Protein AF-A0A1I4YZV3-F1 (afdb_monomer_lite)

Secondary structure (DSSP, 8-state):
---------------------------EETTEE--EEE-TTPEEEEETTEEEEHHHHHHH-HHHHHHHHHHSTTEEE-HHHHHHHHHHHHHHHHHHT--TTS--SHHHHHHHHHHHHHHHHHHHHH--HHHHHHHHHH--HHHHTTS-HHHHHHHHHHHHS----HHHHHHHHHHHHGGG-

Radius of gyration: 25.48 Å; chains: 1; bounding box: 103×26×54 Å

Structure (mmCIF, N/CA/C/O backbone):
data_AF-A0A1I4YZV3-F1
#
_entry.id   AF-A0A1I4YZV3-F1
#
loop_
_atom_site.group_PDB
_atom_site.id
_atom_site.type_symbol
_atom_site.label_atom_id
_atom_site.label_alt_id
_atom_site.label_comp_id
_atom_site.label_asym_id
_atom_site.label_entity_id
_atom_site.label_seq_id
_atom_site.pdbx_PDB_ins_code
_atom_site.Cartn_x
_atom_site.Cartn_y
_atom_site.Cartn_z
_atom_site.occupancy
_atom_site.B_iso_or_equiv
_atom_site.auth_seq_id
_atom_site.auth_comp_id
_atom_site.auth_asym_id
_atom_site.auth_atom_id
_atom_site.pdbx_PDB_model_num
ATOM 1 N N . MET A 1 1 ? -80.796 -0.945 -24.823 1.00 41.72 1 MET A N 1
ATOM 2 C CA . MET A 1 1 ? -79.713 -1.832 -24.345 1.00 41.72 1 MET A CA 1
ATOM 3 C C . MET A 1 1 ? -78.841 -2.231 -25.525 1.00 41.72 1 MET A C 1
ATOM 5 O O . MET A 1 1 ? -79.261 -3.051 -26.330 1.00 41.72 1 MET A O 1
ATOM 9 N N . ARG A 1 2 ? -77.669 -1.603 -25.668 1.00 38.25 2 ARG A N 1
ATOM 10 C CA . ARG A 1 2 ? -76.592 -2.013 -26.578 1.00 38.25 2 ARG A CA 1
ATOM 11 C C . ARG A 1 2 ? -75.260 -1.728 -25.892 1.00 38.25 2 ARG A C 1
ATOM 13 O O . ARG A 1 2 ? -75.078 -0.666 -25.307 1.00 38.25 2 ARG A O 1
ATOM 20 N N . SER A 1 3 ? -74.413 -2.745 -25.939 1.00 39.12 3 SER A N 1
ATOM 21 C CA . SER A 1 3 ? -73.045 -2.804 -25.446 1.00 39.12 3 SER A CA 1
ATOM 22 C C . SER A 1 3 ? -72.165 -1.750 -26.130 1.00 39.12 3 SER A C 1
ATOM 24 O O . SER A 1 3 ? -72.250 -1.560 -27.342 1.00 39.12 3 SER A O 1
ATOM 26 N N . ILE A 1 4 ? -71.309 -1.098 -25.341 1.00 44.06 4 ILE A N 1
ATOM 27 C CA . ILE A 1 4 ? -70.075 -0.476 -25.820 1.00 44.06 4 ILE A CA 1
ATOM 28 C C . ILE A 1 4 ? -68.954 -1.135 -25.020 1.00 44.06 4 ILE A C 1
ATOM 30 O O . ILE A 1 4 ? -68.781 -0.873 -23.830 1.00 44.06 4 ILE A O 1
ATOM 34 N N . PHE A 1 5 ? -68.249 -2.049 -25.681 1.00 44.97 5 PHE A N 1
ATOM 35 C CA . PHE A 1 5 ? -67.014 -2.653 -25.204 1.00 44.97 5 PHE A CA 1
ATOM 36 C C . PHE A 1 5 ? -65.970 -1.556 -24.987 1.00 44.97 5 PHE A C 1
ATOM 38 O O . PHE A 1 5 ? -65.541 -0.900 -25.935 1.00 44.97 5 PHE A O 1
ATOM 45 N N . ARG A 1 6 ? -65.541 -1.374 -23.739 1.00 41.75 6 ARG A N 1
ATOM 46 C CA . ARG A 1 6 ? -64.281 -0.704 -23.426 1.00 41.75 6 ARG A CA 1
ATOM 47 C C . ARG A 1 6 ? -63.270 -1.813 -23.168 1.00 41.75 6 ARG A C 1
ATOM 49 O O . ARG A 1 6 ? -63.362 -2.503 -22.159 1.00 41.75 6 ARG A O 1
ATOM 56 N N . GLU A 1 7 ? -62.360 -2.026 -24.112 1.00 44.34 7 GLU A N 1
ATOM 57 C CA . GLU A 1 7 ? -61.186 -2.865 -23.886 1.00 44.34 7 GLU A CA 1
ATOM 58 C C . GLU A 1 7 ? -60.365 -2.248 -22.751 1.00 44.34 7 GLU A C 1
ATOM 60 O O . GLU A 1 7 ? -59.701 -1.222 -22.913 1.00 44.34 7 GLU A O 1
ATOM 65 N N . GLU A 1 8 ? -60.421 -2.865 -21.575 1.00 45.75 8 GLU A N 1
ATOM 66 C CA . GLU A 1 8 ? -59.442 -2.606 -20.534 1.00 45.75 8 GLU A CA 1
ATOM 67 C C . GLU A 1 8 ? -58.111 -3.191 -21.004 1.00 45.75 8 GLU A C 1
ATOM 69 O O . GLU A 1 8 ? -57.888 -4.404 -20.992 1.00 45.75 8 GLU A O 1
ATOM 74 N N . LYS A 1 9 ? -57.215 -2.308 -21.459 1.00 43.66 9 LYS A N 1
ATOM 75 C CA . LYS A 1 9 ? -55.802 -2.631 -21.653 1.00 43.66 9 LYS A CA 1
ATOM 76 C C . LYS A 1 9 ? -55.297 -3.312 -20.382 1.00 43.66 9 LYS A C 1
ATOM 78 O O . LYS A 1 9 ? -55.164 -2.667 -19.342 1.00 43.66 9 LYS A O 1
ATOM 83 N N . LYS A 1 10 ? -54.972 -4.604 -20.479 1.00 39.53 10 LYS A N 1
ATOM 84 C CA . LYS A 1 10 ? -54.134 -5.297 -19.499 1.00 39.53 10 LYS A CA 1
ATOM 85 C C . LYS A 1 10 ? -52.789 -4.581 -19.467 1.00 39.53 10 LYS A C 1
ATOM 87 O O . LYS A 1 10 ? -51.903 -4.872 -20.263 1.00 39.53 10 LYS A O 1
ATOM 92 N N . ILE A 1 11 ? -52.642 -3.632 -18.549 1.00 40.53 11 ILE A N 1
ATOM 93 C CA . ILE A 1 11 ? -51.331 -3.177 -18.110 1.00 40.53 11 ILE A CA 1
ATOM 94 C C . ILE A 1 11 ? -50.720 -4.401 -17.431 1.00 40.53 11 ILE A C 1
ATOM 96 O O . ILE A 1 11 ? -51.077 -4.738 -16.300 1.00 40.53 11 ILE A O 1
ATOM 100 N N . GLN A 1 12 ? -49.857 -5.116 -18.156 1.00 39.94 12 GLN A N 1
ATOM 101 C CA . GLN A 1 12 ? -48.893 -6.006 -17.530 1.00 39.94 12 GLN A CA 1
ATOM 102 C C . GLN A 1 12 ? -48.101 -5.125 -16.570 1.00 39.94 12 GLN A C 1
ATOM 104 O O . GLN A 1 12 ? -47.292 -4.300 -16.984 1.00 39.94 12 GLN A O 1
ATOM 109 N N . LYS A 1 13 ? -48.421 -5.225 -15.278 1.00 39.66 13 LYS A N 1
ATOM 110 C CA . LYS A 1 13 ? -47.556 -4.693 -14.238 1.00 39.66 13 LYS A CA 1
ATOM 111 C C . LYS A 1 13 ? -46.266 -5.485 -14.368 1.00 39.66 13 LYS A C 1
ATOM 113 O O . LYS A 1 13 ? -46.262 -6.681 -14.079 1.00 39.66 13 LYS A O 1
ATOM 118 N N . GLU A 1 14 ? -45.218 -4.822 -14.843 1.00 42.84 14 GLU A N 1
ATOM 119 C CA . GLU A 1 14 ? -43.847 -5.281 -14.662 1.00 42.84 14 GLU A CA 1
ATOM 120 C C . GLU A 1 14 ? -43.699 -5.792 -13.223 1.00 42.84 14 GLU A C 1
ATOM 122 O O . GLU A 1 14 ? -44.296 -5.205 -12.302 1.00 42.84 14 GLU A O 1
ATOM 127 N N . PRO A 1 15 ? -42.967 -6.895 -12.994 1.00 40.19 15 PRO A N 1
ATOM 128 C CA . PRO A 1 15 ? -42.667 -7.308 -11.641 1.00 40.19 15 PRO A CA 1
ATOM 129 C C . PRO A 1 15 ? -41.948 -6.139 -10.975 1.00 40.19 15 PRO A C 1
ATOM 131 O O . PRO A 1 15 ? -40.809 -5.815 -11.302 1.00 40.19 15 PRO A O 1
ATOM 134 N N . ARG A 1 16 ? -42.655 -5.473 -10.055 1.00 40.88 16 ARG A N 1
ATOM 135 C CA . ARG A 1 16 ? -42.050 -4.549 -9.106 1.00 40.88 16 ARG A CA 1
ATOM 136 C C . ARG A 1 16 ? -40.906 -5.328 -8.482 1.00 40.88 16 ARG A C 1
ATOM 138 O O . ARG A 1 16 ? -41.169 -6.314 -7.794 1.00 40.88 16 ARG A O 1
ATOM 145 N N . PHE A 1 17 ? -39.676 -4.905 -8.754 1.00 35.53 17 PHE A N 1
ATOM 146 C CA . PHE A 1 17 ? -38.513 -5.283 -7.969 1.00 35.53 17 PHE A CA 1
ATOM 147 C C . PHE A 1 17 ? -38.808 -4.860 -6.529 1.00 35.53 17 PHE A C 1
ATOM 149 O O . PHE A 1 17 ? -38.581 -3.725 -6.122 1.00 35.53 17 PHE A O 1
ATOM 156 N N . LYS A 1 18 ? -39.444 -5.760 -5.782 1.00 38.19 18 LYS A N 1
ATOM 157 C CA . LYS A 1 18 ? -39.546 -5.673 -4.340 1.00 38.19 18 LYS A CA 1
ATOM 158 C C . LYS A 1 18 ? -38.190 -6.097 -3.803 1.00 38.19 18 LYS A C 1
ATOM 160 O O . LYS A 1 18 ? -37.840 -7.269 -3.864 1.00 38.19 18 LYS A O 1
ATOM 165 N N . GLU A 1 19 ? -37.457 -5.089 -3.352 1.00 45.09 19 GLU A N 1
ATOM 166 C CA . GLU A 1 19 ? -36.779 -5.078 -2.058 1.00 45.09 19 GLU A CA 1
ATOM 167 C C . GLU A 1 19 ? -36.041 -6.364 -1.678 1.00 45.09 19 GLU A C 1
ATOM 169 O O . GLU A 1 19 ? -36.604 -7.244 -1.032 1.00 45.09 19 GLU A O 1
ATOM 174 N N . ILE A 1 20 ? -34.734 -6.389 -1.941 1.00 42.50 20 ILE A N 1
ATOM 175 C CA . ILE A 1 20 ? -33.778 -6.969 -0.991 1.00 42.50 20 ILE A CA 1
ATOM 176 C C . ILE A 1 20 ? -32.557 -6.045 -0.919 1.00 42.50 20 ILE A C 1
ATOM 178 O O . ILE A 1 20 ? -31.481 -6.373 -1.396 1.00 42.50 20 ILE A O 1
ATOM 182 N N . THR A 1 21 ? -32.723 -4.870 -0.319 1.00 39.84 21 THR A N 1
ATOM 183 C CA . THR A 1 21 ? -31.598 -4.095 0.235 1.00 39.84 21 THR A CA 1
ATOM 184 C C . THR A 1 21 ? -31.962 -3.526 1.605 1.00 39.84 21 THR A C 1
ATOM 186 O O . THR A 1 21 ? -31.592 -2.418 1.962 1.00 39.84 21 THR A O 1
ATOM 189 N N . ASN A 1 22 ? -32.642 -4.321 2.437 1.00 33.97 22 ASN A N 1
ATOM 190 C CA . ASN A 1 22 ? -32.626 -4.090 3.882 1.00 33.97 22 ASN A CA 1
ATOM 191 C C . ASN A 1 22 ? -31.380 -4.752 4.477 1.00 33.97 22 ASN A C 1
ATOM 193 O O . ASN A 1 22 ? -31.464 -5.745 5.196 1.00 33.97 22 ASN A O 1
ATOM 197 N N . PHE A 1 23 ? -30.208 -4.174 4.215 1.00 35.19 23 PHE A N 1
ATOM 198 C CA . PHE A 1 23 ? -29.155 -4.238 5.220 1.00 35.19 23 PHE A CA 1
ATOM 199 C C . PHE A 1 23 ? -29.530 -3.211 6.286 1.00 35.19 23 PHE A C 1
ATOM 201 O O . PHE A 1 23 ? -29.059 -2.078 6.261 1.00 35.19 23 PHE A O 1
ATOM 208 N N . SER A 1 24 ? -30.421 -3.582 7.211 1.00 36.53 24 SER A N 1
ATOM 209 C CA . SER A 1 24 ? -30.559 -2.829 8.455 1.00 36.53 24 SER A CA 1
ATOM 210 C C . SER A 1 24 ? -29.258 -3.029 9.228 1.00 36.53 24 SER A C 1
ATOM 212 O O . SER A 1 24 ? -29.111 -3.968 10.012 1.00 36.53 24 SER A O 1
ATOM 214 N N . ILE A 1 25 ? -28.258 -2.200 8.937 1.00 46.75 25 ILE A N 1
ATOM 215 C CA . ILE A 1 25 ? -27.069 -2.104 9.769 1.00 46.75 25 ILE A CA 1
ATOM 216 C C . ILE A 1 25 ? -27.577 -1.516 11.082 1.00 46.75 25 ILE A C 1
ATOM 218 O O . ILE A 1 25 ? -27.860 -0.326 11.165 1.00 46.75 25 ILE A O 1
ATOM 222 N N . VAL A 1 26 ? -27.778 -2.373 12.080 1.00 45.41 26 VAL A N 1
ATOM 223 C CA . VAL A 1 26 ? -28.158 -1.955 13.429 1.00 45.41 26 VAL A CA 1
ATOM 224 C C . VAL A 1 26 ? -26.955 -1.212 14.011 1.00 45.41 26 VAL A C 1
ATOM 226 O O . VAL A 1 26 ? -25.993 -1.825 14.469 1.00 45.41 26 VAL A O 1
ATOM 229 N N . THR A 1 27 ? -26.961 0.116 13.893 1.00 48.06 27 THR A N 1
ATOM 230 C CA . THR A 1 27 ? -25.908 1.014 14.396 1.00 48.06 27 THR A CA 1
ATOM 231 C C . THR A 1 27 ? -26.072 1.339 15.877 1.00 48.06 27 THR A C 1
ATOM 233 O O . THR A 1 27 ? -25.143 1.871 16.484 1.00 48.06 27 THR A O 1
ATOM 236 N N . HIS A 1 28 ? -27.228 1.017 16.462 1.00 42.88 28 HIS A N 1
ATOM 237 C CA . HIS A 1 28 ? -27.614 1.404 17.814 1.00 42.88 28 HIS A CA 1
ATOM 238 C C . HIS A 1 28 ? -28.163 0.203 18.580 1.00 42.88 28 HIS A C 1
ATOM 240 O O . HIS A 1 28 ? -28.991 -0.541 18.057 1.00 42.88 28 HIS A O 1
ATOM 246 N N . ASP A 1 29 ? -27.689 0.039 19.809 1.00 46.22 29 ASP A N 1
ATOM 247 C CA . ASP A 1 29 ? -28.317 -0.785 20.837 1.00 46.22 29 ASP A CA 1
ATOM 248 C C . ASP A 1 29 ? -28.726 0.192 21.946 1.00 46.22 29 ASP A C 1
ATOM 250 O O . ASP A 1 29 ? -27.868 0.915 22.449 1.00 46.22 29 ASP A O 1
ATOM 254 N N . GLU A 1 30 ? -30.024 0.315 22.233 1.00 53.78 30 GLU A N 1
ATOM 255 C CA . GLU A 1 30 ? -30.555 1.236 23.260 1.00 53.78 30 GLU A CA 1
ATOM 256 C C . GLU A 1 30 ? -30.047 2.698 23.153 1.00 53.78 30 GLU A C 1
ATOM 258 O O . GLU A 1 30 ? -29.572 3.274 24.128 1.00 53.78 30 GLU A O 1
ATOM 263 N N . ASP A 1 31 ? -30.099 3.305 21.959 1.00 45.47 31 ASP A N 1
ATOM 264 C CA . ASP A 1 31 ? -29.593 4.667 21.668 1.00 45.47 31 ASP A CA 1
ATOM 265 C C . ASP A 1 31 ? -28.079 4.878 21.893 1.00 45.47 31 ASP A C 1
ATOM 267 O O . ASP A 1 31 ? -27.554 5.974 21.677 1.00 45.47 31 ASP A O 1
ATOM 271 N N . VAL A 1 32 ? -27.337 3.820 22.234 1.00 42.78 32 VAL A N 1
ATOM 272 C CA . VAL A 1 32 ? -25.876 3.831 22.293 1.00 42.78 32 VAL A CA 1
ATOM 273 C C . VAL A 1 32 ? -25.335 3.353 20.944 1.00 42.78 32 VAL A C 1
ATOM 275 O O . VAL A 1 32 ? -25.619 2.228 20.516 1.00 42.78 32 VAL A O 1
ATOM 278 N N . PRO A 1 33 ? -24.551 4.171 20.220 1.00 52.44 33 PRO A N 1
ATOM 279 C CA . PRO A 1 33 ? -23.920 3.714 18.995 1.00 52.44 33 PRO A CA 1
ATOM 280 C C . PRO A 1 33 ? -22.937 2.585 19.315 1.00 52.44 33 PRO A C 1
ATOM 282 O O . PRO A 1 33 ? -21.949 2.767 20.028 1.00 52.44 33 PRO A O 1
ATOM 285 N N . ARG A 1 34 ? -23.218 1.386 18.800 1.00 55.41 34 ARG A N 1
ATOM 286 C CA . ARG A 1 34 ? -22.382 0.215 19.058 1.00 55.41 34 ARG A CA 1
ATOM 287 C C . ARG A 1 34 ? -21.074 0.399 18.298 1.00 55.41 34 ARG A C 1
ATOM 289 O O . ARG A 1 34 ? -21.074 0.410 17.068 1.00 55.41 34 ARG A O 1
ATOM 296 N N . ALA A 1 35 ? -19.962 0.537 19.020 1.00 61.16 35 ALA A N 1
ATOM 297 C CA . ALA A 1 35 ? -18.639 0.576 18.409 1.00 61.16 35 ALA A CA 1
ATOM 298 C C . ALA A 1 35 ? -18.430 -0.690 17.576 1.00 61.16 35 ALA A C 1
ATOM 300 O O . ALA A 1 35 ? -18.320 -1.797 18.111 1.00 61.16 35 ALA A O 1
ATOM 301 N N . ARG A 1 36 ? -18.431 -0.539 16.250 1.00 72.31 36 ARG A N 1
ATOM 302 C CA . ARG A 1 36 ? -18.165 -1.653 15.348 1.00 72.31 36 ARG A CA 1
ATOM 303 C C . ARG A 1 36 ? -16.655 -1.806 15.282 1.00 72.31 36 ARG A C 1
ATOM 305 O O . ARG A 1 36 ? -15.950 -0.869 14.900 1.00 72.31 36 ARG A O 1
ATOM 312 N N . LYS A 1 37 ? -16.179 -2.966 15.729 1.00 85.62 37 LYS A N 1
ATOM 313 C CA . LYS A 1 37 ? -14.792 -3.399 15.569 1.00 85.62 37 LYS A CA 1
ATOM 314 C C . LYS A 1 37 ? -14.681 -4.135 14.245 1.00 85.62 37 LYS A C 1
ATOM 316 O O . LYS A 1 37 ? -15.471 -5.043 14.006 1.00 85.62 37 LYS A O 1
ATOM 321 N N . TYR A 1 38 ? -13.754 -3.698 13.402 1.00 89.56 38 TYR A N 1
ATOM 322 C CA . TYR A 1 38 ? -13.511 -4.292 12.094 1.00 89.56 38 TYR A CA 1
ATOM 323 C C . TYR A 1 38 ? -12.234 -5.142 12.107 1.00 89.56 38 TYR A C 1
ATOM 325 O O . TYR A 1 38 ? -11.182 -4.662 12.542 1.00 89.56 38 TYR A O 1
ATOM 333 N N . SER A 1 39 ? -12.330 -6.371 11.602 1.00 93.44 39 SER A N 1
ATOM 334 C CA . SER A 1 39 ? -11.220 -7.311 11.389 1.00 93.44 39 SER A CA 1
ATOM 335 C C . SER A 1 39 ? -10.526 -7.078 10.045 1.00 93.44 39 SER A C 1
ATOM 337 O O . SER A 1 39 ? -11.032 -6.377 9.165 1.00 93.44 39 SER A O 1
ATOM 339 N N . LEU A 1 40 ? -9.388 -7.741 9.813 1.00 94.06 40 LEU A N 1
ATOM 340 C CA . LEU A 1 40 ? -8.650 -7.624 8.543 1.00 94.06 40 LEU A CA 1
ATOM 341 C C . LEU A 1 40 ? -9.476 -8.025 7.310 1.00 94.06 40 LEU A C 1
ATOM 343 O O . LEU A 1 40 ? -9.300 -7.464 6.225 1.00 94.06 40 LEU A O 1
ATOM 347 N N . ASN A 1 41 ? -10.358 -9.011 7.471 1.00 93.81 41 ASN A N 1
ATOM 348 C CA . ASN A 1 41 ? -11.148 -9.577 6.378 1.00 93.81 41 ASN A CA 1
ATOM 349 C C . ASN A 1 41 ? -12.521 -8.925 6.207 1.00 93.81 41 ASN A C 1
ATOM 351 O O . ASN A 1 41 ? -13.236 -9.298 5.273 1.00 93.81 41 ASN A O 1
ATOM 355 N N . ASP A 1 42 ? -12.878 -7.974 7.069 1.00 91.81 42 ASP A N 1
ATOM 356 C CA . ASP A 1 42 ? -14.141 -7.265 6.942 1.00 91.81 42 ASP A CA 1
ATOM 357 C C . ASP A 1 42 ? -14.151 -6.398 5.689 1.00 91.81 42 ASP A C 1
ATOM 359 O O . ASP A 1 42 ? -13.180 -5.709 5.368 1.00 91.81 42 ASP A O 1
ATOM 363 N N . GLN A 1 43 ? -15.279 -6.443 4.986 1.00 89.19 43 GLN A N 1
ATOM 364 C CA . GLN A 1 43 ? -15.509 -5.706 3.755 1.00 89.19 43 GLN A CA 1
ATOM 365 C C . GLN A 1 43 ? -16.182 -4.366 4.067 1.00 89.19 43 GLN A C 1
ATOM 367 O O . GLN A 1 43 ? -17.281 -4.330 4.626 1.00 89.19 43 GLN A O 1
ATOM 372 N N . LEU A 1 44 ? -15.553 -3.268 3.653 1.00 85.50 44 LEU A N 1
ATOM 373 C CA . LEU A 1 44 ? -16.174 -1.947 3.615 1.00 85.50 44 LEU A CA 1
ATOM 374 C C . LEU A 1 44 ? -16.775 -1.718 2.236 1.00 85.50 44 LEU A C 1
ATOM 376 O O . LEU A 1 44 ? -16.051 -1.729 1.243 1.00 85.50 44 LEU A O 1
ATOM 380 N N . TYR A 1 45 ? -18.083 -1.494 2.179 1.00 82.25 45 TYR A N 1
ATOM 381 C CA . TYR A 1 45 ? -18.792 -1.180 0.943 1.00 82.25 45 TYR A CA 1
ATOM 382 C C . TYR A 1 45 ? -18.910 0.338 0.783 1.00 82.25 45 TYR A C 1
ATOM 384 O O . TYR A 1 45 ? -19.405 1.019 1.680 1.00 82.25 45 TYR A O 1
ATOM 392 N N . PHE A 1 46 ? -18.457 0.857 -0.359 1.00 73.38 46 PHE A N 1
ATOM 393 C CA . PHE A 1 46 ? -18.601 2.269 -0.746 1.00 73.38 46 PHE A CA 1
ATOM 394 C C . PHE A 1 46 ? -19.731 2.462 -1.762 1.00 73.38 46 PHE A C 1
ATOM 396 O O . PHE A 1 46 ? -20.262 3.560 -1.904 1.00 73.38 46 PHE A O 1
ATOM 403 N N . SER A 1 47 ? -20.112 1.386 -2.451 1.00 75.88 47 SER A N 1
ATOM 404 C CA . SER A 1 47 ? -21.330 1.280 -3.249 1.00 75.88 47 SER A CA 1
ATOM 405 C C . SER A 1 47 ? -21.835 -0.167 -3.230 1.00 75.88 47 SER A C 1
ATOM 407 O O . SER A 1 47 ? -21.165 -1.056 -2.705 1.00 75.88 47 SER A O 1
ATOM 409 N N . GLU A 1 48 ? -22.986 -0.425 -3.851 1.00 67.31 48 GLU A N 1
ATOM 410 C CA . GLU A 1 48 ? -23.523 -1.785 -4.022 1.00 67.31 48 GLU A CA 1
ATOM 411 C C . GLU A 1 48 ? -22.582 -2.706 -4.818 1.00 67.31 48 GLU A C 1
ATOM 413 O O . GLU A 1 48 ? -22.599 -3.921 -4.635 1.00 67.31 48 GLU A O 1
ATOM 418 N N . PHE A 1 49 ? -21.732 -2.133 -5.675 1.00 69.81 49 PHE A N 1
ATOM 419 C CA . PHE A 1 49 ? -20.837 -2.875 -6.565 1.00 69.81 49 PHE A CA 1
ATOM 420 C C . PHE A 1 49 ? -19.365 -2.774 -6.166 1.00 69.81 49 PHE A C 1
ATOM 422 O O . PHE A 1 49 ? -18.517 -3.403 -6.799 1.00 69.81 49 PHE A O 1
ATOM 429 N N . SER A 1 50 ? -19.032 -1.968 -5.153 1.00 75.31 50 SER A N 1
ATOM 430 C CA . SER A 1 50 ? -17.642 -1.682 -4.810 1.00 75.31 50 SER A CA 1
ATOM 431 C C . SER A 1 50 ? -17.397 -1.630 -3.312 1.00 75.31 50 SER A C 1
ATOM 433 O O . SER A 1 50 ? -18.144 -1.046 -2.524 1.00 75.31 50 SER A O 1
ATOM 435 N N . GLY A 1 51 ? -16.278 -2.225 -2.927 1.00 79.19 51 GLY A N 1
ATOM 436 C CA . GLY A 1 51 ? -15.789 -2.215 -1.569 1.00 79.19 51 GLY A CA 1
ATOM 437 C C . GLY A 1 51 ? -14.363 -2.731 -1.498 1.00 79.19 51 GLY A C 1
ATOM 438 O O . GLY A 1 51 ? -13.873 -3.333 -2.452 1.00 79.19 51 GLY A O 1
ATOM 439 N N . PHE A 1 52 ? -13.740 -2.552 -0.341 1.00 87.06 52 PHE A N 1
ATOM 440 C CA . PHE A 1 52 ? -12.416 -3.092 -0.051 1.00 87.06 52 PHE A CA 1
ATOM 441 C C . PHE A 1 52 ? -12.431 -3.833 1.275 1.00 87.06 52 PHE A C 1
ATOM 443 O O . PHE A 1 52 ? -13.084 -3.394 2.229 1.00 87.06 52 PHE A O 1
ATOM 450 N N . LYS A 1 53 ? -11.671 -4.927 1.361 1.00 93.50 53 LYS A N 1
ATOM 451 C CA . LYS A 1 53 ? -11.333 -5.481 2.674 1.00 93.50 53 LYS A CA 1
ATOM 452 C C . LYS A 1 53 ? -10.463 -4.489 3.431 1.00 93.50 53 LYS A C 1
ATOM 454 O O . LYS A 1 53 ? -9.635 -3.818 2.815 1.00 93.50 53 LYS A O 1
ATOM 459 N N . ILE A 1 54 ? -10.566 -4.450 4.760 1.00 93.88 54 ILE A N 1
ATOM 460 C CA . ILE A 1 54 ? -9.674 -3.621 5.591 1.00 93.88 54 ILE A CA 1
ATOM 461 C C . ILE A 1 54 ? -8.205 -3.895 5.265 1.00 93.88 54 ILE A C 1
ATOM 463 O O . ILE A 1 54 ? -7.426 -2.962 5.083 1.00 93.88 54 ILE A O 1
ATOM 467 N N . LYS A 1 55 ? -7.836 -5.172 5.116 1.00 96.62 55 LYS A N 1
ATOM 468 C CA . LYS A 1 55 ? -6.486 -5.573 4.716 1.00 96.62 55 LYS A CA 1
ATOM 469 C C . LYS A 1 55 ? -6.050 -4.942 3.392 1.00 96.62 55 LYS A C 1
ATOM 471 O O . LYS A 1 55 ? -4.971 -4.367 3.317 1.00 96.62 55 LYS A O 1
ATOM 476 N N . GLU A 1 56 ? -6.889 -5.030 2.364 1.00 94.56 56 GLU A N 1
ATOM 477 C CA . GLU A 1 56 ? -6.587 -4.457 1.048 1.00 94.56 56 GLU A CA 1
ATOM 478 C C . GLU A 1 56 ? -6.452 -2.942 1.134 1.00 94.56 56 GLU A C 1
ATOM 480 O O . GLU A 1 56 ? -5.529 -2.381 0.555 1.00 94.56 56 GLU A O 1
ATOM 485 N N . LEU A 1 57 ? -7.311 -2.296 1.925 1.00 93.00 57 LEU A N 1
ATOM 486 C CA . LEU A 1 57 ? -7.261 -0.860 2.124 1.00 93.00 57 LEU A CA 1
ATOM 487 C C . LEU A 1 57 ? -5.944 -0.404 2.764 1.00 93.00 57 LEU A C 1
ATOM 489 O O . LEU A 1 57 ? -5.396 0.610 2.348 1.00 93.00 57 LEU A O 1
ATOM 493 N N . ILE A 1 58 ?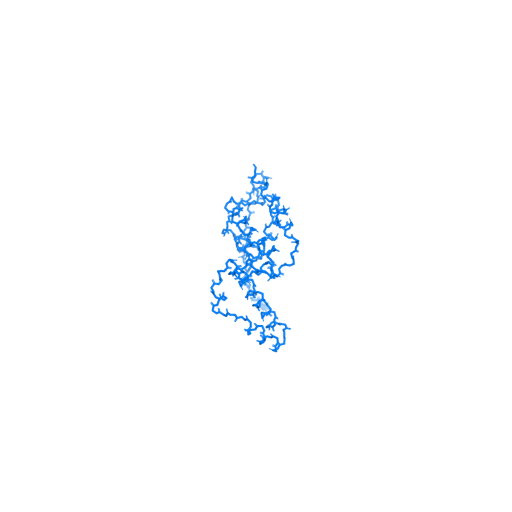 -5.405 -1.148 3.731 1.00 95.19 58 ILE A N 1
ATOM 494 C CA . ILE A 1 58 ? -4.087 -0.862 4.321 1.00 95.19 58 ILE A CA 1
ATOM 495 C C . ILE A 1 58 ? -2.984 -0.975 3.256 1.00 95.19 58 ILE A C 1
ATOM 497 O O . ILE A 1 58 ? -2.118 -0.102 3.157 1.00 95.19 58 ILE A O 1
ATOM 501 N N . GLU A 1 59 ? -3.031 -2.036 2.446 1.00 95.06 59 GLU A N 1
ATOM 502 C CA . GLU A 1 59 ? -2.029 -2.329 1.417 1.00 95.06 59 GLU A CA 1
ATOM 503 C C . GLU A 1 59 ? -2.042 -1.308 0.263 1.00 95.06 59 GLU A C 1
ATOM 505 O O . GLU A 1 59 ? -0.986 -1.031 -0.306 1.00 95.06 59 GLU A O 1
ATOM 510 N N . THR A 1 60 ? -3.207 -0.748 -0.089 1.00 91.62 60 THR A N 1
ATOM 511 C CA . THR A 1 60 ? -3.366 0.120 -1.272 1.00 91.62 60 THR A CA 1
ATOM 512 C C . THR A 1 60 ? -3.648 1.589 -0.958 1.00 91.62 60 THR A C 1
ATOM 514 O O . THR A 1 60 ? -3.381 2.431 -1.807 1.00 91.62 60 THR A O 1
ATOM 517 N N . ASN A 1 61 ? -4.209 1.926 0.209 1.00 90.94 61 ASN A N 1
ATOM 518 C CA . ASN A 1 61 ? -4.539 3.303 0.602 1.00 90.94 61 ASN A CA 1
ATOM 519 C C . ASN A 1 61 ? -4.589 3.497 2.138 1.00 90.94 61 ASN A C 1
ATOM 521 O O . ASN A 1 61 ? -5.632 3.721 2.758 1.00 90.94 61 ASN A O 1
ATOM 525 N N . PHE A 1 62 ? -3.412 3.465 2.748 1.00 92.31 62 PHE A N 1
ATOM 526 C CA . PHE A 1 62 ? -3.105 3.704 4.152 1.00 92.31 62 PHE A CA 1
ATOM 527 C C . PHE A 1 62 ? -3.631 5.053 4.667 1.00 92.31 62 PHE A C 1
ATOM 529 O O . PHE A 1 62 ? -4.100 5.164 5.805 1.00 92.31 62 PHE A O 1
ATOM 536 N N . ASN A 1 63 ? -3.601 6.090 3.826 1.00 88.94 63 ASN A N 1
ATOM 537 C CA . ASN A 1 63 ? -4.148 7.402 4.177 1.00 88.94 63 ASN A CA 1
ATOM 538 C C . ASN A 1 63 ? -5.659 7.311 4.410 1.00 88.94 63 ASN A C 1
ATOM 540 O O . ASN A 1 63 ? -6.167 7.822 5.408 1.00 88.94 63 ASN A O 1
ATOM 544 N N . PHE A 1 64 ? -6.375 6.610 3.534 1.00 88.50 64 PHE A N 1
ATOM 545 C CA . PHE A 1 64 ? -7.803 6.392 3.712 1.00 88.50 64 PHE A CA 1
ATOM 546 C C . PHE A 1 64 ? -8.104 5.443 4.881 1.00 88.50 64 PHE A C 1
ATOM 548 O O . PHE A 1 64 ? -9.005 5.714 5.673 1.00 88.50 64 PHE A O 1
ATOM 555 N N . PHE A 1 65 ? -7.291 4.400 5.080 1.00 92.50 65 PHE A N 1
ATOM 556 C CA . PHE A 1 65 ? -7.371 3.536 6.264 1.00 92.50 65 PHE A CA 1
ATOM 557 C C . PHE A 1 65 ? -7.296 4.328 7.583 1.00 92.50 65 PHE A C 1
ATOM 559 O O . PHE A 1 65 ? -8.115 4.116 8.481 1.00 92.50 65 PHE A O 1
ATOM 566 N N . THR A 1 66 ? -6.353 5.269 7.708 1.00 92.19 66 THR A N 1
ATOM 567 C CA . THR A 1 66 ? -6.232 6.110 8.916 1.00 92.19 66 THR A CA 1
ATOM 568 C C . THR A 1 66 ? -7.324 7.178 9.008 1.00 92.19 66 THR A C 1
ATOM 570 O O . THR A 1 66 ? -7.678 7.602 10.108 1.00 92.19 66 THR A O 1
ATOM 573 N N . TRP A 1 67 ? -7.896 7.603 7.879 1.00 90.19 67 TRP A N 1
ATOM 574 C CA . TRP A 1 67 ? -8.995 8.568 7.825 1.00 90.19 67 TRP A CA 1
ATOM 575 C C . TRP A 1 67 ? -10.303 8.022 8.421 1.00 90.19 67 TRP A C 1
ATOM 577 O O . TRP A 1 67 ? -10.970 8.751 9.158 1.00 90.19 67 TRP A O 1
ATOM 587 N N . LEU A 1 68 ? -10.641 6.750 8.172 1.00 89.44 68 LEU A N 1
ATOM 588 C CA . LEU A 1 68 ? -11.904 6.123 8.600 1.00 89.44 68 LEU A CA 1
ATOM 589 C C . LEU A 1 68 ? -12.224 6.314 10.097 1.00 89.44 68 LEU A C 1
ATOM 591 O O . LEU A 1 68 ? -13.190 7.013 10.409 1.00 89.44 68 LEU A O 1
ATOM 595 N N . PRO A 1 69 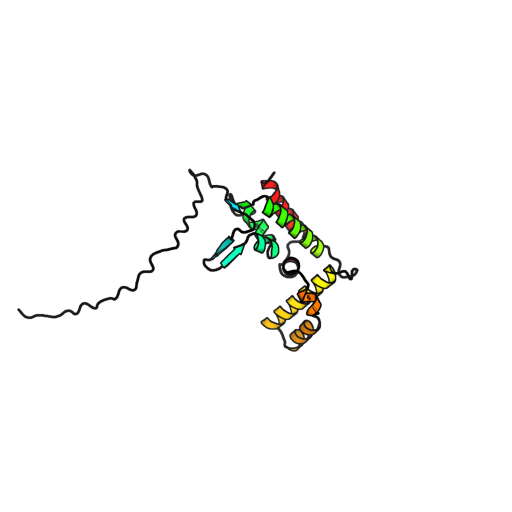? -11.416 5.808 11.050 1.00 89.94 69 PRO A N 1
ATOM 596 C CA . PRO A 1 69 ? -11.676 5.974 12.484 1.00 89.94 69 PRO A CA 1
ATOM 597 C C . PRO A 1 69 ? -11.566 7.426 12.965 1.00 89.94 69 PRO A C 1
ATOM 599 O O . PRO A 1 69 ? -11.959 7.728 14.091 1.00 89.94 69 PRO A O 1
ATOM 602 N N . ARG A 1 70 ? -10.984 8.338 12.176 1.00 88.62 70 ARG A N 1
ATOM 603 C CA . ARG A 1 70 ? -10.872 9.765 12.523 1.00 88.62 70 ARG A CA 1
ATOM 604 C C . ARG A 1 70 ? -12.112 10.554 12.122 1.00 88.62 70 ARG A C 1
ATOM 606 O O . ARG A 1 70 ? -12.334 11.630 12.672 1.00 88.62 70 ARG A O 1
ATOM 613 N N . LYS A 1 71 ? -12.883 10.057 11.153 1.00 87.31 71 LYS A N 1
ATOM 614 C CA . LYS A 1 71 ? -14.053 10.750 10.598 1.00 87.31 71 LYS A CA 1
ATOM 615 C C . LYS A 1 71 ? -15.376 10.060 10.869 1.00 87.31 71 LYS A C 1
ATOM 617 O O . LYS A 1 71 ? -16.393 10.741 10.875 1.00 87.31 71 LYS A O 1
ATOM 622 N N . ILE A 1 72 ? -15.364 8.754 11.104 1.00 83.31 72 ILE A N 1
ATOM 623 C CA . ILE A 1 72 ? -16.563 7.983 11.408 1.00 83.31 72 ILE A CA 1
ATOM 624 C C . ILE A 1 72 ? -16.592 7.732 12.913 1.00 83.31 72 ILE A C 1
ATOM 626 O O . ILE A 1 72 ? -15.678 7.131 13.483 1.00 83.31 72 ILE A O 1
ATOM 630 N N . GLU A 1 73 ? -17.639 8.228 13.562 1.00 81.19 73 GLU A N 1
ATOM 631 C CA . GLU A 1 73 ? -17.857 8.016 14.988 1.00 81.19 73 GLU A CA 1
ATOM 632 C C . GLU A 1 73 ? -18.030 6.520 15.286 1.00 81.19 73 GLU A C 1
ATOM 634 O O . GLU A 1 73 ? -18.645 5.793 14.506 1.00 81.19 73 GLU A O 1
ATOM 639 N N . ASN A 1 74 ? -17.473 6.044 16.404 1.00 79.25 74 ASN A N 1
ATOM 640 C CA . ASN A 1 74 ? -17.570 4.644 16.845 1.00 79.25 74 ASN A CA 1
ATOM 641 C C . ASN A 1 74 ? -16.983 3.605 15.863 1.00 79.25 74 ASN A C 1
ATOM 643 O O . ASN A 1 74 ? -17.193 2.400 16.018 1.00 79.25 74 ASN A O 1
ATOM 647 N N . PHE A 1 75 ? -16.200 4.052 14.877 1.00 86.94 75 PHE A N 1
ATOM 648 C CA . PHE A 1 75 ? -15.459 3.183 13.972 1.00 86.94 75 PHE A CA 1
ATOM 649 C C . PHE A 1 75 ? -14.133 2.767 14.617 1.00 86.94 75 PHE A C 1
ATOM 651 O O . PHE A 1 75 ? -13.255 3.599 14.865 1.00 86.94 75 PHE A O 1
ATOM 658 N N . THR A 1 76 ? -13.987 1.471 14.890 1.00 88.69 76 THR A N 1
ATOM 659 C CA . THR A 1 76 ? -12.811 0.904 15.562 1.00 88.69 76 THR A CA 1
ATOM 660 C C . THR A 1 76 ? -12.334 -0.362 14.859 1.00 88.69 76 THR A C 1
ATOM 662 O O . THR A 1 76 ? -13.060 -0.984 14.097 1.00 88.69 76 THR A O 1
ATOM 665 N N . TYR A 1 77 ? -11.097 -0.753 15.099 1.00 91.75 77 TYR A N 1
ATOM 666 C CA . TYR A 1 77 ? -10.434 -1.900 14.507 1.00 91.75 77 TYR A CA 1
ATOM 667 C C . TYR A 1 77 ? -10.166 -2.962 15.570 1.00 91.75 77 TYR A C 1
ATOM 669 O O . TYR A 1 77 ? -10.173 -2.687 16.768 1.00 91.75 77 TYR A O 1
ATOM 677 N N . GLU A 1 78 ? -9.913 -4.188 15.144 1.00 92.25 78 GLU A N 1
ATOM 678 C CA . GLU A 1 78 ? -9.320 -5.193 16.020 1.00 92.25 78 GLU A CA 1
ATOM 679 C C . GLU A 1 78 ? -7.803 -5.007 16.140 1.00 92.25 78 GLU A C 1
ATOM 681 O O . GLU A 1 78 ? -7.147 -4.447 15.257 1.00 92.25 78 GLU A O 1
ATOM 686 N N . ASP A 1 79 ? -7.217 -5.525 17.219 1.00 92.31 79 ASP A N 1
ATOM 687 C CA . ASP A 1 79 ? -5.780 -5.391 17.488 1.00 92.31 79 ASP A CA 1
ATOM 688 C C . ASP A 1 79 ? -4.913 -5.978 16.363 1.00 92.31 79 ASP A C 1
ATOM 690 O O . ASP A 1 79 ? -3.818 -5.484 16.087 1.00 92.31 79 ASP A O 1
ATOM 694 N N . GLU A 1 80 ? -5.394 -7.028 15.690 1.00 94.88 80 GLU A N 1
ATOM 695 C CA . GLU A 1 80 ? -4.717 -7.627 14.536 1.00 94.88 80 GLU A CA 1
ATOM 696 C C . GLU A 1 80 ? -4.578 -6.657 13.359 1.00 94.88 80 GLU A C 1
ATOM 698 O O . GLU A 1 80 ? -3.543 -6.643 12.689 1.00 94.88 80 GLU A O 1
ATOM 703 N N . VAL A 1 81 ? -5.574 -5.795 13.148 1.00 95.88 81 VAL A N 1
ATOM 704 C CA . VAL A 1 81 ? -5.560 -4.778 12.097 1.00 95.88 81 VAL A CA 1
ATOM 705 C C . VAL A 1 81 ? -4.508 -3.727 12.411 1.00 95.88 81 VAL A C 1
ATOM 707 O O . VAL A 1 81 ? -3.731 -3.362 11.533 1.00 95.88 81 VAL A O 1
ATOM 710 N N . ILE A 1 82 ? -4.440 -3.274 13.666 1.00 95.38 82 ILE A N 1
ATOM 711 C CA . ILE A 1 82 ? -3.448 -2.284 14.101 1.00 95.38 82 ILE A CA 1
ATOM 712 C C . ILE A 1 82 ? -2.029 -2.840 13.950 1.00 95.38 82 ILE A C 1
ATOM 714 O O . ILE A 1 82 ? -1.166 -2.158 13.400 1.00 95.38 82 ILE A O 1
ATOM 718 N N . LYS A 1 83 ? -1.791 -4.094 14.355 1.00 96.06 83 LYS A N 1
ATOM 719 C CA . LYS A 1 83 ? -0.487 -4.761 14.187 1.00 96.06 83 LYS A CA 1
ATOM 720 C C . LYS A 1 83 ? -0.089 -4.887 12.717 1.00 96.06 83 LYS A C 1
ATOM 722 O O . LYS A 1 83 ? 1.055 -4.619 12.363 1.00 96.06 83 LYS A O 1
ATOM 727 N N . TYR A 1 84 ? -1.025 -5.281 11.856 1.00 97.69 84 TYR A N 1
ATOM 728 C CA . TYR A 1 84 ? -0.760 -5.409 10.425 1.00 97.69 84 TYR A CA 1
ATOM 729 C C . TYR A 1 84 ? -0.506 -4.049 9.755 1.00 97.69 84 TYR A C 1
ATOM 731 O O . TYR A 1 84 ? 0.408 -3.908 8.941 1.00 97.69 84 TYR A O 1
ATOM 739 N N . ALA A 1 85 ? -1.272 -3.026 10.136 1.00 96.44 85 ALA A N 1
ATOM 740 C CA . ALA A 1 85 ? -1.074 -1.662 9.667 1.00 96.44 85 ALA A CA 1
ATOM 741 C C . ALA A 1 85 ? 0.284 -1.092 10.103 1.00 96.44 85 ALA A C 1
ATOM 743 O O . ALA A 1 85 ? 0.936 -0.425 9.306 1.00 96.44 85 ALA A O 1
ATOM 744 N N . GLU A 1 86 ? 0.749 -1.396 11.316 1.00 96.19 86 GLU A N 1
ATOM 745 C CA . GLU A 1 86 ? 2.077 -0.990 11.790 1.00 96.19 86 GLU A CA 1
ATOM 746 C C . GLU A 1 86 ? 3.197 -1.580 10.918 1.00 96.19 86 GLU A C 1
ATOM 748 O O . GLU A 1 86 ? 4.074 -0.843 10.470 1.00 96.19 86 GLU A O 1
ATOM 753 N N . GLN A 1 87 ? 3.113 -2.869 10.568 1.00 96.50 87 GLN A N 1
ATOM 754 C CA . GLN A 1 87 ? 4.065 -3.510 9.647 1.00 96.50 87 GLN A CA 1
ATOM 755 C C . GLN A 1 87 ? 4.072 -2.845 8.262 1.00 96.50 87 GLN A C 1
ATOM 757 O O . GLN A 1 87 ? 5.132 -2.611 7.678 1.00 96.50 87 GLN A O 1
ATOM 762 N N . CYS A 1 88 ? 2.890 -2.515 7.734 1.00 96.19 88 CYS A N 1
ATOM 763 C CA . CYS A 1 88 ? 2.769 -1.826 6.449 1.00 96.19 88 CYS A CA 1
ATOM 764 C C . CYS A 1 88 ? 3.339 -0.401 6.516 1.00 96.19 88 CYS A C 1
ATOM 766 O O . CYS A 1 88 ? 4.047 0.014 5.600 1.00 96.19 88 CYS A O 1
ATOM 768 N N . LEU A 1 89 ? 3.086 0.331 7.605 1.00 94.31 89 LEU A N 1
ATOM 769 C CA . LEU A 1 89 ? 3.615 1.678 7.826 1.00 94.31 89 LEU A CA 1
ATOM 770 C C . LEU A 1 89 ? 5.144 1.687 7.881 1.00 94.31 89 LEU A C 1
ATOM 772 O O . LEU A 1 89 ? 5.775 2.535 7.256 1.00 94.31 89 LEU A O 1
ATOM 776 N N . GLU A 1 90 ? 5.750 0.745 8.603 1.00 93.31 90 GLU A N 1
ATOM 777 C CA . GLU A 1 90 ? 7.209 0.614 8.663 1.00 93.31 90 GLU A CA 1
ATOM 778 C C . GLU A 1 90 ? 7.817 0.372 7.277 1.00 93.31 90 GLU A C 1
ATOM 780 O O . GLU A 1 90 ? 8.853 0.951 6.937 1.00 93.31 90 GLU A O 1
ATOM 785 N N . PHE A 1 91 ? 7.159 -0.446 6.450 1.00 93.31 91 PHE A N 1
ATOM 786 C CA . PHE A 1 91 ? 7.593 -0.684 5.078 1.00 93.31 91 PHE A CA 1
ATOM 787 C C . PHE A 1 91 ? 7.453 0.568 4.202 1.00 93.31 91 PHE A C 1
ATOM 789 O O . PHE A 1 91 ? 8.384 0.909 3.472 1.00 93.31 91 PHE A O 1
ATOM 796 N N . LEU A 1 92 ? 6.329 1.282 4.306 1.00 92.00 92 LEU A N 1
ATOM 797 C CA . LEU A 1 92 ? 6.100 2.543 3.598 1.00 92.00 92 LEU A CA 1
ATOM 798 C C . LEU A 1 92 ? 7.159 3.588 3.962 1.00 92.00 92 LEU A C 1
ATOM 800 O O . LEU A 1 92 ? 7.798 4.152 3.081 1.00 92.00 92 LEU A O 1
ATOM 804 N N . GLU A 1 93 ? 7.453 3.768 5.248 1.00 89.06 93 GLU A N 1
ATOM 805 C CA . GLU A 1 93 ? 8.495 4.703 5.683 1.00 89.06 93 GLU A CA 1
ATOM 806 C C . GLU A 1 93 ? 9.895 4.295 5.234 1.00 89.06 93 GLU A C 1
ATOM 808 O O . GLU A 1 93 ? 10.750 5.152 4.996 1.00 89.06 93 GLU A O 1
ATOM 813 N N . LYS A 1 94 ? 10.151 2.989 5.110 1.00 88.31 94 LYS A N 1
ATOM 814 C CA . LYS A 1 94 ? 11.402 2.492 4.540 1.00 88.31 94 LYS A CA 1
ATOM 815 C C . LYS A 1 94 ? 11.540 2.895 3.072 1.00 88.31 94 LYS A C 1
ATOM 817 O O . LYS A 1 94 ? 12.655 3.220 2.668 1.00 88.31 94 LYS A O 1
ATOM 822 N N . ILE A 1 95 ? 10.448 2.881 2.301 1.00 88.44 95 ILE A N 1
ATOM 823 C CA . ILE A 1 95 ? 10.417 3.373 0.915 1.00 88.44 95 ILE A CA 1
ATOM 824 C C . ILE A 1 95 ? 10.606 4.894 0.892 1.00 88.44 95 ILE A C 1
ATOM 826 O O . ILE A 1 95 ? 11.445 5.393 0.149 1.00 88.44 95 ILE A O 1
ATOM 830 N N . ASP A 1 96 ? 9.890 5.630 1.741 1.00 82.75 96 ASP A N 1
ATOM 831 C CA . ASP A 1 96 ? 9.914 7.095 1.725 1.00 82.75 96 ASP A CA 1
ATOM 832 C C . ASP A 1 96 ? 11.295 7.671 2.103 1.00 82.75 96 ASP A C 1
ATOM 834 O O . ASP A 1 96 ? 11.726 8.703 1.590 1.00 82.75 96 ASP A O 1
ATOM 838 N N . ARG A 1 97 ? 12.029 6.990 2.993 1.00 80.31 97 ARG A N 1
ATOM 839 C CA . ARG A 1 97 ? 13.404 7.357 3.386 1.00 80.31 97 ARG A CA 1
ATOM 840 C C . ARG A 1 97 ? 14.465 6.791 2.438 1.00 80.31 97 ARG A C 1
ATOM 842 O O . ARG A 1 97 ? 15.666 6.943 2.693 1.00 80.31 97 ARG A O 1
ATOM 849 N N . TYR A 1 98 ? 14.057 6.085 1.387 1.00 76.38 98 TYR A N 1
ATOM 850 C CA . TYR A 1 98 ? 14.975 5.365 0.523 1.00 76.38 98 TYR A CA 1
ATOM 851 C C . TYR A 1 98 ? 15.744 6.335 -0.384 1.00 76.38 98 TYR A C 1
ATOM 853 O O . TYR A 1 98 ? 15.176 7.074 -1.182 1.00 76.38 98 TYR A O 1
ATOM 861 N N . SER A 1 99 ? 17.076 6.332 -0.279 1.00 65.00 99 SER A N 1
ATOM 862 C CA . SER A 1 99 ? 17.941 7.153 -1.132 1.00 65.00 99 SER A CA 1
ATOM 863 C C . SER A 1 99 ? 18.370 6.361 -2.368 1.00 65.00 99 SER A C 1
ATOM 865 O O . SER A 1 99 ? 19.204 5.456 -2.276 1.00 65.00 99 SER A O 1
ATOM 867 N N . PHE A 1 100 ? 17.828 6.726 -3.533 1.00 61.66 100 PHE A N 1
ATOM 868 C CA . PHE A 1 100 ? 18.125 6.083 -4.822 1.00 61.66 100 PHE A CA 1
ATOM 869 C C . PHE A 1 100 ? 19.609 6.122 -5.215 1.00 61.66 100 PHE A C 1
ATOM 871 O O . PHE A 1 100 ? 20.067 5.290 -5.991 1.00 61.66 100 PHE A O 1
ATOM 878 N N . SER A 1 101 ? 20.385 7.061 -4.671 1.00 55.25 101 SER A N 1
ATOM 879 C CA . SER A 1 101 ? 21.761 7.311 -5.102 1.00 55.25 101 SER A CA 1
ATOM 880 C C . SER A 1 101 ? 22.809 6.362 -4.510 1.00 55.25 101 SER A C 1
ATOM 882 O O . SER A 1 101 ? 23.979 6.490 -4.865 1.00 55.25 101 SER A O 1
ATOM 884 N N . LYS A 1 102 ? 22.453 5.439 -3.597 1.00 53.12 102 LYS A N 1
ATOM 885 C CA . LYS A 1 102 ? 23.471 4.721 -2.797 1.00 53.12 102 LYS A CA 1
ATOM 886 C C . LYS A 1 102 ? 23.312 3.208 -2.627 1.00 53.12 102 LYS A C 1
ATOM 888 O O . LYS A 1 102 ? 24.199 2.612 -2.019 1.00 53.12 102 LYS A O 1
ATOM 893 N N . ARG A 1 103 ? 22.236 2.556 -3.089 1.00 60.16 103 ARG A N 1
ATOM 894 C CA . ARG A 1 103 ? 22.008 1.128 -2.773 1.00 60.16 103 ARG A CA 1
ATOM 895 C C . ARG A 1 103 ? 21.436 0.327 -3.943 1.00 60.16 103 ARG A C 1
ATOM 897 O O . ARG A 1 103 ? 20.360 0.628 -4.446 1.00 60.16 103 ARG A O 1
ATOM 904 N N . HIS A 1 104 ? 22.142 -0.737 -4.319 1.00 68.44 104 HIS A N 1
ATOM 905 C CA . HIS A 1 104 ? 21.698 -1.776 -5.256 1.00 68.44 104 HIS A CA 1
ATOM 906 C C . HIS A 1 104 ? 21.197 -3.009 -4.488 1.00 68.44 104 HIS A C 1
ATOM 908 O O . HIS A 1 104 ? 21.695 -4.115 -4.688 1.00 68.44 104 HIS A O 1
ATOM 914 N N . ASP A 1 105 ? 20.282 -2.812 -3.536 1.00 85.56 105 ASP A N 1
ATOM 915 C CA . ASP A 1 105 ? 19.662 -3.933 -2.829 1.00 85.56 105 ASP A CA 1
ATOM 916 C C . ASP A 1 105 ? 18.366 -4.384 -3.530 1.00 85.56 105 ASP A C 1
ATOM 918 O O . ASP A 1 105 ? 17.913 -3.797 -4.513 1.00 85.56 105 ASP A O 1
ATOM 922 N N . ILE A 1 106 ? 17.772 -5.473 -3.042 1.00 89.56 106 ILE A N 1
ATOM 923 C CA . ILE A 1 106 ? 16.557 -6.050 -3.635 1.00 89.56 106 ILE A CA 1
ATOM 924 C C . ILE A 1 106 ? 15.385 -5.056 -3.597 1.00 89.56 106 ILE A C 1
ATOM 926 O O . ILE A 1 106 ? 14.565 -5.052 -4.514 1.00 89.56 106 ILE A O 1
ATOM 930 N N . LEU A 1 107 ? 15.305 -4.204 -2.569 1.00 89.38 107 LEU A N 1
ATOM 931 C CA . LEU A 1 107 ? 14.216 -3.243 -2.424 1.00 89.38 107 LEU A CA 1
ATOM 932 C C . LEU A 1 107 ? 14.354 -2.096 -3.427 1.00 89.38 107 LEU A C 1
ATOM 934 O O . LEU A 1 107 ? 13.357 -1.723 -4.035 1.00 89.38 107 LEU A O 1
ATOM 938 N N . SER A 1 108 ? 15.561 -1.570 -3.658 1.00 88.56 108 SER A N 1
ATOM 939 C CA . SER A 1 108 ? 15.753 -0.528 -4.677 1.00 88.56 108 SER A CA 1
ATOM 940 C C . SER A 1 108 ? 15.433 -1.030 -6.081 1.00 88.56 108 SER A C 1
ATOM 942 O O . SER A 1 108 ? 14.797 -0.321 -6.863 1.00 88.56 108 SER A O 1
ATOM 944 N N . LEU A 1 109 ? 15.801 -2.280 -6.376 1.00 91.00 109 LEU A N 1
ATOM 945 C CA . LEU A 1 109 ? 15.411 -2.945 -7.614 1.00 91.00 109 LEU A CA 1
ATOM 946 C C . LEU A 1 109 ? 13.890 -3.107 -7.700 1.00 91.00 109 LEU A C 1
ATOM 948 O O . LEU A 1 109 ? 13.317 -2.784 -8.734 1.00 91.00 109 LEU A O 1
ATOM 952 N N . ALA A 1 110 ? 13.221 -3.544 -6.629 1.00 94.00 110 ALA A N 1
ATOM 953 C CA . ALA A 1 110 ? 11.762 -3.648 -6.598 1.00 94.00 110 ALA A CA 1
ATOM 954 C C . ALA A 1 110 ? 11.083 -2.296 -6.855 1.00 94.00 110 ALA A C 1
ATOM 956 O O . ALA A 1 110 ? 10.226 -2.214 -7.730 1.00 94.00 110 ALA A O 1
ATOM 957 N N . ILE A 1 111 ? 11.520 -1.229 -6.178 1.00 92.62 111 ILE A N 1
ATOM 958 C CA . ILE A 1 111 ? 10.978 0.124 -6.363 1.00 92.62 111 ILE A CA 1
ATOM 959 C C . ILE A 1 111 ? 11.153 0.587 -7.810 1.00 92.62 111 ILE A C 1
ATOM 961 O O . ILE A 1 111 ? 10.189 1.020 -8.432 1.00 92.62 111 ILE A O 1
ATOM 965 N N . SER A 1 112 ? 12.355 0.441 -8.376 1.00 92.06 112 SER A N 1
ATOM 966 C CA . SER A 1 112 ? 12.620 0.822 -9.768 1.00 92.06 112 SER A CA 1
ATOM 967 C C . SER A 1 112 ? 11.757 0.043 -10.763 1.00 92.06 112 SER A C 1
ATOM 969 O O . SER A 1 112 ? 11.282 0.607 -11.746 1.00 92.06 112 SER A O 1
ATOM 971 N N . GLN A 1 113 ? 11.546 -1.251 -10.523 1.00 95.06 113 GLN A N 1
ATOM 972 C CA . GLN A 1 113 ? 10.752 -2.091 -11.415 1.00 95.06 113 GLN A CA 1
ATOM 973 C C . GLN A 1 113 ? 9.256 -1.768 -11.333 1.00 95.06 113 GLN A C 1
ATOM 975 O O . GLN A 1 113 ? 8.584 -1.789 -12.362 1.00 95.06 113 GLN A O 1
ATOM 980 N N . VAL A 1 114 ? 8.750 -1.409 -10.152 1.00 95.75 114 VAL A N 1
ATOM 981 C CA . VAL A 1 114 ? 7.375 -0.917 -9.990 1.00 95.75 114 VAL A CA 1
ATOM 982 C C . VAL A 1 114 ? 7.199 0.471 -10.610 1.00 95.75 114 VAL A C 1
ATOM 984 O O . VAL A 1 114 ? 6.239 0.655 -11.348 1.00 95.75 114 VAL A O 1
ATOM 987 N N . ASP A 1 115 ? 8.129 1.413 -10.416 1.00 94.06 115 ASP A N 1
ATOM 988 C CA . ASP A 1 115 ? 8.071 2.745 -11.051 1.00 94.06 115 ASP A CA 1
ATOM 989 C C . ASP A 1 115 ? 8.058 2.645 -12.586 1.00 94.06 115 ASP A C 1
ATOM 991 O O . ASP A 1 115 ? 7.227 3.259 -13.252 1.00 94.06 115 ASP A O 1
ATOM 995 N N . ASN A 1 116 ? 8.919 1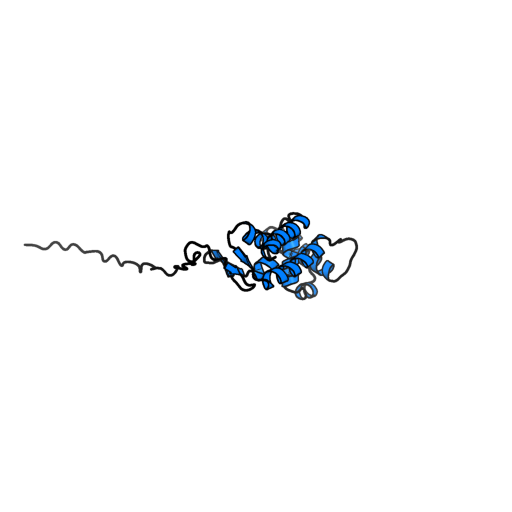.801 -13.166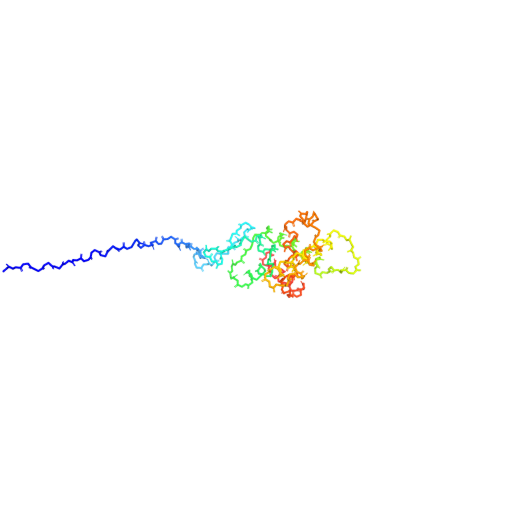 1.00 95.12 116 ASN A N 1
ATOM 996 C CA . ASN A 1 116 ? 8.916 1.561 -14.611 1.00 95.12 116 ASN A CA 1
ATOM 997 C C . ASN A 1 116 ? 7.595 0.948 -15.099 1.00 95.12 116 ASN A C 1
ATOM 999 O O . ASN A 1 116 ? 7.129 1.311 -16.180 1.00 95.12 116 ASN A O 1
ATOM 1003 N N . MET A 1 117 ? 6.989 0.041 -14.321 1.00 96.50 117 MET A N 1
ATOM 1004 C CA . MET A 1 117 ? 5.682 -0.529 -14.654 1.00 96.50 117 MET A CA 1
ATOM 1005 C C . MET A 1 117 ? 4.581 0.531 -14.613 1.00 96.50 117 MET A C 1
ATOM 1007 O O . MET A 1 117 ? 3.820 0.634 -15.566 1.00 96.50 117 MET A O 1
ATOM 1011 N N . LEU A 1 118 ? 4.545 1.362 -13.570 1.00 94.75 118 LEU A N 1
ATOM 1012 C CA . LEU A 1 118 ? 3.586 2.462 -13.444 1.00 94.75 118 LEU A CA 1
ATOM 1013 C C . LEU A 1 118 ? 3.677 3.437 -14.621 1.00 94.75 118 LEU A C 1
ATOM 1015 O O . LEU A 1 118 ? 2.669 3.818 -15.209 1.00 94.75 118 LEU A O 1
ATOM 1019 N N . ARG A 1 119 ? 4.899 3.803 -15.025 1.00 94.62 119 ARG A N 1
ATOM 1020 C CA . ARG A 1 119 ? 5.122 4.656 -16.203 1.00 94.62 119 ARG A CA 1
ATOM 1021 C C . ARG A 1 119 ? 4.682 3.977 -17.495 1.00 94.62 119 ARG A C 1
ATOM 1023 O O . ARG A 1 119 ? 4.132 4.634 -18.372 1.00 94.62 119 ARG A O 1
ATOM 1030 N N . TYR A 1 120 ? 4.920 2.674 -17.625 1.00 95.81 120 TYR A N 1
ATOM 1031 C CA . TYR A 1 120 ? 4.459 1.904 -18.777 1.00 95.81 120 TYR A CA 1
ATOM 1032 C C . TYR A 1 120 ? 2.926 1.838 -18.851 1.00 95.81 120 TYR A C 1
ATOM 1034 O O . TYR A 1 120 ? 2.378 2.059 -19.926 1.00 95.81 120 TYR A O 1
ATOM 1042 N N . GLU A 1 121 ? 2.246 1.587 -17.730 1.00 94.88 121 GLU A N 1
ATOM 1043 C CA . GLU A 1 121 ? 0.780 1.600 -17.613 1.00 94.88 121 GLU A CA 1
ATOM 1044 C C . GLU A 1 121 ? 0.208 2.978 -17.967 1.00 94.88 121 GLU A C 1
ATOM 1046 O O . GLU A 1 121 ? -0.656 3.084 -18.832 1.00 94.88 121 GLU A O 1
ATOM 1051 N N . HIS A 1 122 ? 0.778 4.051 -17.419 1.00 94.00 122 HIS A N 1
ATOM 1052 C CA . HIS A 1 122 ? 0.378 5.411 -17.773 1.00 94.00 122 HIS A CA 1
ATOM 1053 C C . HIS A 1 122 ? 0.521 5.693 -19.280 1.00 94.00 122 HIS A C 1
ATOM 1055 O O . HIS A 1 122 ? -0.353 6.303 -19.896 1.00 94.00 122 HIS A O 1
ATOM 1061 N N . GLU A 1 123 ? 1.615 5.256 -19.911 1.00 94.75 123 GLU A N 1
ATOM 1062 C CA . GLU A 1 123 ? 1.806 5.452 -21.353 1.00 94.75 123 GLU A CA 1
ATOM 1063 C C . GLU A 1 123 ? 0.929 4.524 -22.217 1.00 94.75 123 GLU A C 1
ATOM 1065 O O . GLU A 1 123 ? 0.725 4.826 -23.393 1.00 94.75 123 GLU A O 1
ATOM 1070 N N . LEU A 1 124 ? 0.394 3.423 -21.671 1.00 93.75 124 LEU A N 1
ATOM 1071 C CA . LEU A 1 124 ? -0.635 2.621 -22.344 1.00 93.75 124 LEU A CA 1
ATOM 1072 C C . LEU A 1 124 ? -1.963 3.376 -22.430 1.00 93.75 124 LEU A C 1
ATOM 1074 O O . LEU A 1 124 ? -2.607 3.334 -23.478 1.00 93.75 124 LEU A O 1
ATOM 1078 N N . ASP A 1 125 ? -2.338 4.069 -21.357 1.00 93.25 125 ASP A N 1
ATOM 1079 C CA . ASP A 1 125 ? -3.627 4.753 -21.260 1.00 93.25 125 ASP A CA 1
ATOM 1080 C C . ASP A 1 125 ? -3.611 6.145 -21.914 1.00 93.25 125 ASP A C 1
ATOM 1082 O O . ASP A 1 125 ? -4.599 6.564 -22.519 1.00 93.25 125 ASP A O 1
ATOM 1086 N N . PHE A 1 126 ? -2.485 6.863 -21.824 1.00 91.44 126 PHE A N 1
ATOM 1087 C CA . PHE A 1 126 ? -2.413 8.292 -22.168 1.00 91.44 126 PHE A CA 1
ATOM 1088 C C . PHE A 1 126 ? -1.233 8.677 -23.076 1.00 91.44 126 PHE A C 1
ATOM 1090 O O . PHE A 1 126 ? -1.071 9.849 -23.421 1.00 91.44 126 PHE A O 1
ATOM 1097 N N . GLY A 1 127 ? -0.367 7.723 -23.418 1.00 87.31 127 GLY A N 1
ATOM 1098 C CA . GLY A 1 127 ? 0.977 7.995 -23.919 1.00 87.31 127 GLY A CA 1
ATOM 1099 C C . GLY A 1 127 ? 1.196 7.928 -25.427 1.00 87.31 127 GLY A C 1
ATOM 1100 O O . GLY A 1 127 ? 0.286 7.788 -26.241 1.00 87.31 127 GLY A O 1
ATOM 1101 N N . ASN A 1 128 ? 2.477 8.011 -25.797 1.00 88.62 128 ASN A N 1
ATOM 1102 C CA . ASN A 1 128 ? 2.967 7.827 -27.169 1.00 88.62 128 ASN A CA 1
ATOM 1103 C C . ASN A 1 128 ? 3.658 6.459 -27.316 1.00 88.62 128 ASN A C 1
ATOM 1105 O O . ASN A 1 128 ? 4.409 6.038 -26.434 1.00 88.62 128 ASN A O 1
ATOM 1109 N N . GLU A 1 129 ? 3.485 5.810 -28.474 1.00 92.50 129 GLU A N 1
ATOM 1110 C CA . GLU A 1 129 ? 4.108 4.529 -28.841 1.00 92.50 129 GLU A CA 1
ATOM 1111 C C . GLU A 1 129 ? 5.606 4.436 -28.491 1.00 92.50 129 GLU A C 1
ATOM 1113 O O . GLU A 1 129 ? 6.048 3.440 -27.920 1.00 92.50 129 GLU A O 1
ATOM 1118 N N . ASN A 1 130 ? 6.388 5.486 -28.754 1.00 93.50 130 ASN A N 1
ATOM 1119 C CA . ASN A 1 130 ? 7.829 5.490 -28.483 1.00 93.50 130 ASN A CA 1
ATOM 1120 C C . ASN A 1 130 ? 8.146 5.420 -26.983 1.00 93.50 130 ASN A C 1
ATOM 1122 O O . ASN A 1 130 ? 9.049 4.691 -26.570 1.00 93.50 130 ASN A O 1
ATOM 1126 N N . ARG A 1 131 ? 7.400 6.158 -26.152 1.00 92.81 131 ARG A N 1
ATOM 1127 C CA . ARG A 1 131 ? 7.580 6.148 -24.691 1.00 92.81 131 ARG A CA 1
ATOM 1128 C C . ARG A 1 131 ? 7.099 4.841 -24.083 1.00 92.81 131 ARG A C 1
ATOM 1130 O O . ARG A 1 131 ? 7.784 4.280 -23.232 1.00 92.81 131 ARG A O 1
ATOM 1137 N N . LYS A 1 132 ? 5.984 4.311 -24.587 1.00 95.12 132 LYS A N 1
ATOM 1138 C CA . LYS A 1 132 ? 5.490 2.982 -24.230 1.00 95.12 132 LYS A CA 1
ATOM 1139 C C . LYS A 1 132 ? 6.557 1.910 -24.473 1.00 95.12 132 LYS A C 1
ATOM 1141 O O . LYS A 1 132 ? 6.859 1.129 -23.572 1.00 95.12 132 LYS A O 1
ATOM 1146 N N . LEU A 1 133 ? 7.166 1.882 -25.662 1.00 94.88 133 LEU A N 1
ATOM 1147 C CA . LEU A 1 133 ? 8.241 0.935 -25.985 1.00 94.88 133 LEU A CA 1
ATOM 1148 C C . LEU A 1 133 ? 9.483 1.148 -25.112 1.00 94.88 133 LEU A C 1
ATOM 1150 O O . LEU A 1 133 ? 10.089 0.172 -24.667 1.00 94.88 133 LEU A O 1
ATOM 1154 N N . TYR A 1 134 ? 9.827 2.404 -24.826 1.00 95.69 134 TYR A N 1
ATOM 1155 C CA . TYR A 1 134 ? 10.935 2.741 -23.940 1.00 95.69 134 TYR A CA 1
ATOM 1156 C C . TYR A 1 134 ? 10.726 2.178 -22.528 1.00 95.69 134 TYR A C 1
ATOM 1158 O O . TYR A 1 134 ? 11.537 1.367 -22.086 1.00 95.69 134 TYR A O 1
ATOM 1166 N N . TYR A 1 135 ? 9.626 2.508 -21.843 1.00 94.62 135 TYR A N 1
ATOM 1167 C CA . TYR A 1 135 ? 9.387 2.005 -20.483 1.00 94.62 135 TYR A CA 1
ATOM 1168 C C . TYR A 1 135 ? 9.223 0.488 -20.444 1.00 94.62 135 TYR A C 1
ATOM 1170 O O . TYR A 1 135 ? 9.778 -0.158 -19.558 1.00 94.62 135 TYR A O 1
ATOM 1178 N N . LYS A 1 136 ? 8.584 -0.107 -21.461 1.00 96.19 136 LYS A N 1
ATOM 1179 C CA . LYS A 1 136 ? 8.517 -1.566 -21.607 1.00 96.19 136 LYS A CA 1
ATOM 1180 C C . LYS A 1 136 ? 9.904 -2.213 -21.617 1.00 96.19 136 LYS A C 1
ATOM 1182 O O . LYS A 1 136 ? 10.076 -3.287 -21.049 1.00 96.19 136 LYS A O 1
ATOM 1187 N N . SER A 1 137 ? 10.887 -1.571 -22.250 1.00 96.25 137 SER A N 1
ATOM 1188 C CA . SER A 1 137 ? 12.259 -2.089 -22.338 1.00 96.25 137 SER A CA 1
ATOM 1189 C C . SER A 1 137 ? 13.029 -2.031 -21.013 1.00 96.25 137 SER A C 1
ATOM 1191 O O . SER A 1 137 ? 13.954 -2.815 -20.816 1.00 96.25 137 SER A O 1
ATOM 1193 N N . LEU A 1 138 ? 12.630 -1.157 -20.082 1.00 95.81 138 LEU A N 1
ATOM 1194 C CA . LEU A 1 138 ? 13.254 -1.018 -18.759 1.00 95.81 138 LEU A CA 1
ATOM 1195 C C . LEU A 1 138 ? 12.742 -2.041 -17.729 1.00 95.81 138 LEU A C 1
ATOM 1197 O O . LEU A 1 138 ? 13.309 -2.173 -16.638 1.00 95.81 138 L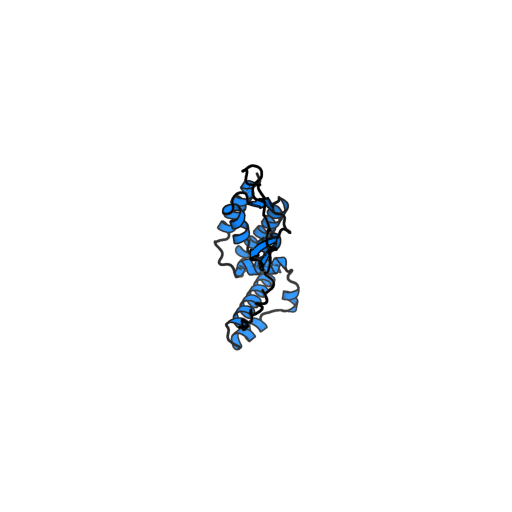EU A O 1
ATOM 1201 N N . ILE A 1 139 ? 11.671 -2.769 -18.058 1.00 96.25 139 ILE A N 1
ATOM 1202 C CA . ILE A 1 139 ? 11.041 -3.738 -17.161 1.00 96.25 139 ILE A CA 1
ATOM 1203 C C . ILE A 1 139 ? 11.712 -5.106 -17.323 1.00 96.25 139 ILE A C 1
ATOM 1205 O O . ILE A 1 139 ? 11.557 -5.808 -18.324 1.00 96.25 139 ILE A O 1
ATOM 1209 N N . ASN A 1 140 ? 12.402 -5.543 -16.275 1.00 96.62 140 ASN A N 1
ATOM 1210 C CA . ASN A 1 140 ? 12.859 -6.913 -16.112 1.00 96.62 140 ASN A CA 1
ATOM 1211 C C . ASN A 1 140 ? 11.684 -7.788 -15.652 1.00 96.62 140 ASN A C 1
ATOM 1213 O O . ASN A 1 140 ? 11.469 -8.004 -14.459 1.00 96.62 140 ASN A O 1
ATOM 1217 N N . VAL A 1 141 ? 10.925 -8.315 -16.616 1.00 94.88 141 VAL A N 1
ATOM 1218 C CA . VAL A 1 141 ? 9.735 -9.145 -16.357 1.00 94.88 141 VAL A CA 1
ATOM 1219 C C . VAL A 1 141 ? 10.023 -10.340 -15.426 1.00 94.88 141 VAL A C 1
ATOM 1221 O O . VAL A 1 141 ? 9.234 -10.553 -14.500 1.00 94.88 141 VAL A O 1
ATOM 1224 N N . PRO A 1 142 ? 11.116 -11.119 -15.597 1.00 96.56 142 PRO A N 1
ATOM 1225 C CA . PRO A 1 142 ? 11.455 -12.198 -14.665 1.00 96.56 142 PRO A CA 1
ATOM 1226 C C . PRO A 1 142 ? 11.648 -11.752 -13.215 1.00 96.56 142 PRO A C 1
ATOM 1228 O O . PRO A 1 142 ? 11.288 -12.498 -12.306 1.00 96.56 142 PRO A O 1
ATOM 1231 N N . PHE A 1 143 ? 12.232 -10.574 -12.986 1.00 96.00 143 PHE A N 1
ATOM 1232 C CA . PHE A 1 143 ? 12.396 -10.029 -11.641 1.00 96.00 143 PHE A CA 1
ATOM 1233 C C . PHE A 1 143 ? 11.082 -9.463 -11.105 1.00 96.00 143 PHE A C 1
ATOM 1235 O O . PHE A 1 143 ? 10.696 -9.798 -9.992 1.00 96.00 143 PHE A O 1
ATOM 1242 N N . TYR A 1 144 ? 10.369 -8.664 -11.903 1.00 95.56 144 TYR A N 1
ATOM 1243 C CA . TYR A 1 144 ? 9.108 -8.041 -11.502 1.00 95.56 144 TYR A CA 1
ATOM 1244 C C . TYR A 1 144 ? 8.090 -9.080 -11.013 1.00 95.56 144 TYR A C 1
ATOM 1246 O O . TYR A 1 144 ? 7.510 -8.930 -9.945 1.00 95.56 144 TYR A O 1
ATOM 1254 N N . LYS A 1 145 ? 7.968 -10.214 -11.717 1.00 94.81 145 LYS A N 1
ATOM 1255 C CA . LYS A 1 145 ? 7.092 -11.332 -11.317 1.00 94.81 145 LYS A CA 1
ATOM 1256 C C . LYS A 1 145 ? 7.460 -12.001 -9.984 1.00 94.81 145 LYS A C 1
ATOM 1258 O O . LYS A 1 145 ? 6.664 -12.787 -9.479 1.00 94.81 145 LYS A O 1
ATOM 1263 N N . LYS A 1 146 ? 8.662 -11.760 -9.449 1.00 96.50 146 LYS A N 1
ATOM 1264 C CA . LYS A 1 146 ? 9.113 -12.283 -8.148 1.00 96.50 146 LYS A CA 1
ATOM 1265 C C . LYS A 1 146 ? 8.834 -11.325 -6.993 1.00 96.50 146 LYS A C 1
ATOM 1267 O O . LYS A 1 146 ? 8.998 -11.735 -5.847 1.00 96.50 146 LYS A O 1
ATOM 1272 N N . ILE A 1 147 ? 8.457 -10.078 -7.274 1.00 95.19 147 ILE A N 1
ATOM 1273 C CA . ILE A 1 147 ? 8.028 -9.137 -6.242 1.00 95.19 147 ILE A CA 1
ATOM 1274 C C . ILE A 1 147 ? 6.716 -9.677 -5.670 1.00 95.19 147 ILE A C 1
ATOM 1276 O O . ILE A 1 147 ? 5.795 -10.009 -6.418 1.00 95.19 147 ILE A O 1
ATOM 1280 N N . ASP A 1 148 ? 6.639 -9.838 -4.350 1.00 95.50 148 ASP A N 1
ATOM 1281 C CA . ASP A 1 148 ? 5.400 -10.291 -3.733 1.00 95.50 148 ASP A CA 1
ATOM 1282 C C . ASP A 1 148 ? 4.314 -9.211 -3.855 1.00 95.50 148 ASP A C 1
ATOM 1284 O O . ASP A 1 148 ? 4.589 -8.010 -3.887 1.00 95.50 148 ASP A O 1
ATOM 1288 N N . LYS A 1 149 ? 3.053 -9.649 -3.914 1.00 94.12 149 LYS A N 1
ATOM 1289 C CA . LYS A 1 149 ? 1.916 -8.758 -4.183 1.00 94.12 149 LYS A CA 1
ATOM 1290 C C . LYS A 1 149 ? 1.747 -7.653 -3.140 1.00 94.12 149 LYS A C 1
ATOM 1292 O O . LYS A 1 149 ? 1.248 -6.587 -3.481 1.00 94.12 149 LYS A O 1
ATOM 1297 N N . ILE A 1 150 ? 2.096 -7.911 -1.879 1.00 95.00 150 ILE A N 1
ATOM 1298 C CA . ILE A 1 150 ? 1.936 -6.924 -0.804 1.00 95.00 150 ILE A CA 1
ATOM 1299 C C . ILE A 1 150 ? 2.999 -5.841 -0.975 1.00 95.00 150 ILE A C 1
ATOM 1301 O O . ILE A 1 150 ? 2.664 -4.661 -1.006 1.00 95.00 150 ILE A O 1
ATOM 1305 N N . THR A 1 151 ? 4.257 -6.237 -1.173 1.00 95.19 151 THR A N 1
ATOM 1306 C CA . THR A 1 151 ? 5.351 -5.311 -1.479 1.00 95.19 151 THR A CA 1
ATOM 1307 C C . THR A 1 151 ? 5.041 -4.467 -2.708 1.00 95.19 151 THR A C 1
ATOM 1309 O O . THR A 1 151 ? 5.205 -3.251 -2.660 1.00 95.19 151 THR A O 1
ATOM 1312 N N . GLU A 1 152 ? 4.557 -5.078 -3.792 1.00 95.94 152 GLU A N 1
ATOM 1313 C CA . GLU A 1 152 ? 4.184 -4.345 -5.004 1.00 95.94 152 GLU A CA 1
ATOM 1314 C C . GLU A 1 152 ? 3.118 -3.278 -4.711 1.00 95.94 152 GLU A C 1
ATOM 1316 O O . GLU A 1 152 ? 3.309 -2.116 -5.065 1.00 95.94 152 GLU A O 1
ATOM 1321 N N . LYS A 1 153 ? 2.036 -3.642 -4.007 1.00 95.19 153 LYS A N 1
ATOM 1322 C CA . LYS A 1 153 ? 0.965 -2.709 -3.617 1.00 95.19 153 LYS A CA 1
ATOM 1323 C C . LYS A 1 153 ? 1.477 -1.557 -2.756 1.00 95.19 153 LYS A C 1
ATOM 1325 O O . LYS A 1 153 ? 1.130 -0.410 -3.021 1.00 95.19 153 LYS A O 1
ATOM 1330 N N . LEU A 1 154 ? 2.322 -1.842 -1.764 1.00 94.75 154 LEU A N 1
ATOM 1331 C CA . LEU A 1 154 ? 2.881 -0.817 -0.881 1.00 94.75 154 LEU A CA 1
ATOM 1332 C C . LEU A 1 154 ? 3.821 0.132 -1.635 1.00 94.75 154 LEU A C 1
ATOM 1334 O O . LEU A 1 154 ? 3.770 1.338 -1.406 1.00 94.75 154 LEU A O 1
ATOM 1338 N N . ILE A 1 155 ? 4.639 -0.383 -2.560 1.00 94.06 155 ILE A N 1
ATOM 1339 C CA . ILE A 1 155 ? 5.484 0.452 -3.423 1.00 94.06 155 ILE A CA 1
ATOM 1340 C C . ILE A 1 155 ? 4.620 1.318 -4.343 1.00 94.06 155 ILE A C 1
ATOM 1342 O O . ILE A 1 155 ? 4.856 2.519 -4.422 1.00 94.06 155 ILE A O 1
ATOM 1346 N N . ARG A 1 156 ? 3.607 0.741 -5.004 1.00 93.62 156 ARG A N 1
ATOM 1347 C CA . ARG A 1 156 ? 2.667 1.488 -5.856 1.00 93.62 156 ARG A CA 1
ATOM 1348 C C . ARG A 1 156 ? 2.001 2.618 -5.084 1.00 93.62 156 ARG A C 1
ATOM 1350 O O . ARG A 1 156 ? 2.134 3.774 -5.460 1.00 93.62 156 ARG A O 1
ATOM 1357 N N . GLN A 1 157 ? 1.419 2.302 -3.929 1.00 91.56 157 GLN A N 1
ATOM 1358 C CA . GLN A 1 157 ? 0.852 3.291 -3.019 1.00 91.56 157 GLN A CA 1
ATOM 1359 C C . GLN A 1 157 ? 1.857 4.398 -2.659 1.00 91.56 157 GLN A C 1
ATOM 1361 O O . GLN A 1 157 ? 1.479 5.565 -2.569 1.00 91.56 157 GLN A O 1
ATOM 1366 N N . ALA A 1 158 ? 3.122 4.050 -2.414 1.00 89.62 158 ALA A N 1
ATOM 1367 C CA . ALA A 1 158 ? 4.132 5.037 -2.069 1.00 89.62 158 ALA A CA 1
ATOM 1368 C C . ALA A 1 158 ? 4.472 5.981 -3.239 1.00 89.62 158 ALA A C 1
ATOM 1370 O O . ALA A 1 158 ? 4.794 7.143 -2.992 1.00 89.62 158 ALA A O 1
ATOM 1371 N N . LEU A 1 159 ? 4.391 5.497 -4.481 1.00 88.50 159 LEU A N 1
ATOM 1372 C CA . LEU A 1 159 ? 4.725 6.249 -5.693 1.00 88.50 159 LEU A CA 1
ATOM 1373 C C . LEU A 1 159 ? 3.535 7.025 -6.288 1.00 88.50 159 LEU A C 1
ATOM 1375 O O . LEU A 1 159 ? 3.739 8.112 -6.819 1.00 88.50 159 LEU A O 1
ATOM 1379 N N . GLU A 1 160 ? 2.319 6.475 -6.230 1.00 84.44 160 GLU A N 1
ATOM 1380 C CA . GLU A 1 160 ? 1.130 7.012 -6.915 1.00 84.44 160 GLU A CA 1
ATOM 1381 C C . GLU A 1 160 ? 0.322 7.996 -6.072 1.00 84.44 160 GLU A C 1
ATOM 1383 O O . GLU A 1 160 ? -0.207 8.978 -6.591 1.00 84.44 160 GLU A O 1
ATOM 1388 N N . ILE A 1 161 ? 0.168 7.727 -4.774 1.00 75.75 161 ILE A N 1
ATOM 1389 C CA . ILE 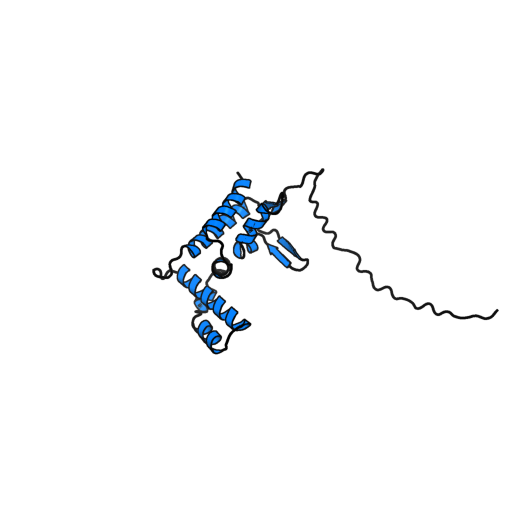A 1 161 ? -0.652 8.581 -3.918 1.00 75.75 161 ILE A CA 1
ATOM 1390 C C . ILE A 1 161 ? 0.166 9.828 -3.608 1.00 75.75 161 ILE A C 1
ATOM 1392 O O . ILE A 1 161 ? 1.232 9.701 -3.008 1.00 75.75 161 ILE A O 1
ATOM 1396 N N . GLU A 1 162 ? -0.345 11.015 -3.975 1.00 64.06 162 GLU A N 1
ATOM 1397 C CA . GLU A 1 162 ? 0.190 12.301 -3.511 1.00 64.06 162 GLU A CA 1
ATOM 1398 C C . GLU A 1 162 ? 0.320 12.245 -1.991 1.00 64.06 162 GLU A C 1
ATOM 1400 O O . GLU A 1 162 ? -0.649 12.338 -1.230 1.00 64.06 162 GLU A O 1
ATOM 1405 N N . GLN A 1 163 ? 1.539 11.983 -1.543 1.00 55.94 163 GLN A N 1
ATOM 1406 C CA . GLN A 1 163 ? 1.787 11.768 -0.143 1.00 55.94 163 GLN A CA 1
ATOM 1407 C C . GLN A 1 163 ? 1.780 13.125 0.546 1.00 55.94 163 GLN A C 1
ATOM 1409 O O . GLN A 1 163 ? 2.651 13.964 0.310 1.00 55.94 163 GLN A O 1
ATOM 1414 N N . THR A 1 164 ? 0.864 13.317 1.494 1.00 56.94 164 THR A N 1
ATOM 1415 C CA . THR A 1 164 ? 1.249 14.087 2.674 1.00 56.94 164 THR A CA 1
ATOM 1416 C C . THR A 1 164 ? 2.514 13.435 3.228 1.00 56.94 164 THR A C 1
ATOM 1418 O O . THR A 1 164 ? 2.570 12.208 3.297 1.00 56.94 164 THR A O 1
ATOM 1421 N N . SER A 1 165 ? 3.543 14.237 3.531 1.00 60.66 165 SER A N 1
ATOM 1422 C CA . SER A 1 165 ? 4.876 13.752 3.923 1.00 60.66 165 SER A CA 1
ATOM 1423 C C . SER A 1 165 ? 4.803 12.550 4.885 1.00 60.66 165 SER A C 1
ATOM 1425 O O . SER A 1 165 ? 3.849 12.450 5.664 1.00 60.66 165 SER A O 1
ATOM 1427 N N . PRO A 1 166 ? 5.809 11.655 4.906 1.00 69.00 166 PRO A N 1
ATOM 1428 C CA . PRO A 1 166 ? 5.816 10.455 5.761 1.00 69.00 166 PRO A CA 1
ATOM 1429 C C . PRO A 1 166 ? 5.470 10.736 7.235 1.00 69.00 166 PRO A C 1
ATOM 1431 O O . PRO A 1 166 ? 4.882 9.911 7.934 1.00 69.00 166 PRO A O 1
ATOM 1434 N N . GLU A 1 167 ? 5.777 11.950 7.692 1.00 71.38 167 GLU A N 1
ATOM 1435 C CA . GLU A 1 167 ? 5.436 12.497 9.004 1.00 71.38 167 GLU A CA 1
ATOM 1436 C C . GLU A 1 167 ? 3.924 12.457 9.297 1.00 71.38 167 GLU A C 1
ATOM 1438 O O . GLU A 1 167 ? 3.516 12.122 10.411 1.00 71.38 167 GLU A O 1
ATOM 1443 N N . TYR A 1 168 ? 3.073 12.740 8.309 1.00 80.69 168 TYR A N 1
ATOM 1444 C CA . TYR A 1 168 ? 1.618 12.713 8.462 1.00 80.69 168 TYR A CA 1
ATOM 1445 C C . TYR A 1 168 ? 1.060 11.293 8.547 1.00 80.69 168 TYR A C 1
ATOM 1447 O O . TYR A 1 168 ? 0.131 11.072 9.325 1.00 80.69 168 TYR A O 1
ATOM 1455 N N . ARG A 1 169 ? 1.632 10.323 7.816 1.00 86.25 169 ARG A N 1
ATOM 1456 C CA . ARG A 1 169 ? 1.223 8.908 7.915 1.00 86.25 169 ARG A CA 1
ATOM 1457 C C . ARG A 1 169 ? 1.408 8.389 9.333 1.00 86.25 169 ARG A C 1
ATOM 1459 O O . ARG A 1 169 ? 0.459 7.867 9.919 1.00 86.25 169 ARG A O 1
ATOM 1466 N N . ARG A 1 170 ? 2.597 8.598 9.913 1.00 91.00 170 ARG A N 1
ATOM 1467 C CA . ARG A 1 170 ? 2.866 8.199 11.300 1.00 91.00 170 ARG A CA 1
ATOM 1468 C C . ARG A 1 170 ? 1.985 8.953 12.282 1.00 91.00 170 ARG A C 1
ATOM 1470 O O . ARG A 1 170 ? 1.384 8.326 13.147 1.00 91.00 170 ARG A O 1
ATOM 1477 N N . LYS A 1 171 ? 1.852 10.274 12.126 1.00 91.25 171 LYS A N 1
ATOM 1478 C CA . LYS A 1 171 ? 0.984 11.087 12.987 1.00 91.25 171 LYS A CA 1
ATOM 1479 C C . LYS A 1 171 ? -0.447 10.543 13.022 1.00 91.25 171 LYS A C 1
ATOM 1481 O O . LYS A 1 171 ? -0.988 10.318 14.100 1.00 91.25 171 LYS A O 1
ATOM 1486 N N . TYR A 1 172 ? -1.058 10.315 11.859 1.00 91.12 172 TYR A N 1
ATOM 1487 C CA . TYR A 1 172 ? -2.440 9.841 11.789 1.00 91.12 172 TYR A CA 1
ATOM 1488 C C . TYR A 1 172 ? -2.584 8.397 12.254 1.00 91.12 172 TYR A C 1
ATOM 1490 O O . TYR A 1 172 ? -3.589 8.072 12.880 1.00 91.12 172 TYR A O 1
ATOM 1498 N N . PHE A 1 173 ? -1.588 7.544 12.013 1.00 94.12 173 PHE A N 1
ATOM 1499 C CA . PHE A 1 173 ? -1.594 6.196 12.564 1.00 94.12 173 PHE A CA 1
ATOM 1500 C C . PHE A 1 173 ? -1.533 6.197 14.097 1.00 94.12 173 PHE A C 1
ATOM 1502 O O . PHE A 1 173 ? -2.306 5.482 14.725 1.00 94.12 173 PHE A O 1
ATOM 1509 N N . GLU A 1 174 ? -0.698 7.037 14.713 1.00 93.44 174 GLU A N 1
ATOM 1510 C CA . GLU A 1 174 ? -0.626 7.156 16.176 1.00 93.44 174 GLU A CA 1
ATOM 1511 C C . GLU A 1 174 ? -1.912 7.741 16.782 1.00 93.44 174 GLU A C 1
ATOM 1513 O O . GLU A 1 174 ? -2.365 7.267 17.825 1.00 93.44 174 GLU A O 1
ATOM 1518 N N . GLU A 1 175 ? -2.560 8.705 16.113 1.00 91.75 175 GLU A N 1
ATOM 1519 C CA . GLU A 1 175 ? -3.904 9.174 16.491 1.00 91.75 175 GLU A CA 1
ATOM 1520 C C . GLU A 1 175 ? -4.903 8.005 16.529 1.00 91.75 175 GLU A C 1
ATOM 1522 O O . GLU A 1 175 ? -5.657 7.868 17.493 1.00 91.75 175 GLU A O 1
ATOM 1527 N N . VAL A 1 176 ? -4.884 7.123 15.521 1.00 91.56 176 VAL A N 1
ATOM 1528 C CA . VAL A 1 176 ? -5.716 5.909 15.506 1.00 91.56 176 VAL A CA 1
ATOM 1529 C C . VAL A 1 176 ? -5.317 4.957 16.630 1.00 91.56 176 VAL A C 1
ATOM 1531 O O . VAL A 1 176 ? -6.177 4.565 17.414 1.00 91.56 176 VAL A O 1
ATOM 1534 N N . LYS A 1 177 ? -4.029 4.627 16.758 1.00 91.44 177 LYS A N 1
ATOM 1535 C CA . LYS A 1 177 ? -3.487 3.686 17.750 1.00 91.44 177 LYS A CA 1
ATOM 1536 C C . LYS A 1 177 ? -3.787 4.111 19.190 1.00 91.44 177 LYS A C 1
ATOM 1538 O O . LYS A 1 177 ? -4.040 3.260 20.037 1.00 91.44 177 LYS A O 1
ATOM 1543 N N . SER A 1 178 ? -3.814 5.415 19.469 1.00 87.94 178 SER A N 1
ATOM 1544 C CA . SER A 1 178 ? -4.138 5.958 20.795 1.00 87.94 178 SER A CA 1
ATOM 1545 C C . SER A 1 178 ? -5.540 5.597 21.294 1.00 87.94 178 SER A C 1
ATOM 1547 O O . SER A 1 178 ? -5.745 5.552 22.500 1.00 87.94 178 SER A O 1
ATOM 1549 N N . LYS A 1 179 ? -6.480 5.269 20.394 1.00 79.88 179 LYS A N 1
ATOM 1550 C CA . LYS A 1 179 ? -7.838 4.829 20.756 1.00 79.88 179 LYS A CA 1
ATOM 1551 C C . LYS A 1 179 ? -7.891 3.401 21.320 1.00 79.88 179 LYS A C 1
ATOM 1553 O O . LYS A 1 179 ? -8.955 2.966 21.746 1.00 79.88 179 LYS A O 1
ATOM 1558 N N . TYR A 1 180 ? -6.768 2.680 21.287 1.00 72.56 180 TYR A N 1
ATOM 1559 C CA . TYR A 1 180 ? -6.630 1.282 21.714 1.00 72.56 180 TYR A CA 1
ATOM 1560 C C . TYR A 1 180 ? -5.725 1.127 22.950 1.00 72.56 180 TYR A C 1
ATOM 1562 O O . TYR A 1 180 ? -5.324 0.011 23.271 1.00 72.56 180 TYR A O 1
ATOM 1570 N N . LYS A 1 181 ? -5.365 2.237 23.610 1.00 58.72 181 LYS A N 1
ATOM 1571 C CA . LYS A 1 181 ? -4.631 2.266 24.885 1.00 58.72 181 LYS A CA 1
ATOM 1572 C C . LYS A 1 181 ? -5.591 2.546 26.030 1.00 58.72 181 LYS A C 1
ATOM 1574 O O . LYS A 1 181 ? -5.376 1.944 27.102 1.00 58.72 181 LYS A O 1
#

Organism: NCBI:txid649333

pLDDT: mean 79.35, std 20.11, range [33.97, 97.69]

Foldseek 3Di:
DDDDDDPPPPPPPDPPPDDDPPPVVVQDDPNDRAQDAAEQQDWDDPDPVDTDRLVVCLLAPLVVNLVPPVPDPSHHYDPNSLVSSVVLLVLLVCLLPDDLPDDPDLLNVQLQQLVLVVQLVCCVVPRDPVSNVVSVVSHPPVSNVVQDPSSSNSSCNSPPDPDPRSVVSVVSSVVNVVVVD

Sequence (181 aa):
MRSIFREEKKIQKEPRFKEITNFSIVTHDEDVPRARKYSLNDQLYFSEFSGFKIKELIETNFNFFTWLPRKIENFTYEDEVIKYAEQCLEFLEKIDRYSFSKRHDILSLAISQVDNMLRYEHELDFGNENRKLYYKSLINVPFYKKIDKITEKLIRQALEIEQTSPEYRRKYFEEVKSKYK